Protein AF-A0A925GQA2-F1 (afdb_monomer_lite)

Radius of gyration: 13.22 Å; chains: 1; bounding box: 32×20×36 Å

Foldseek 3Di:
DVVVCVVVVFWDKDAQVAWAQEPVRDIDRARMATAGHVVVVPFPPVQVVDRHHDQGPDGDHDDDPPDDPVVVVVVVVRSD

Structure (mmCIF, N/CA/C/O backbone):
data_AF-A0A925GQA2-F1
#
_entry.id   AF-A0A925GQA2-F1
#
loop_
_atom_site.group_PDB
_atom_site.id
_atom_site.type_symbol
_atom_site.label_atom_id
_atom_site.label_alt_id
_atom_site.label_comp_id
_atom_site.label_asym_id
_atom_site.label_entity_id
_atom_site.label_seq_id
_atom_site.pdbx_PDB_ins_code
_atom_site.Cartn_x
_atom_site.Cartn_y
_atom_site.Cartn_z
_atom_site.occupancy
_atom_site.B_iso_or_equiv
_atom_site.auth_seq_id
_atom_site.auth_comp_id
_atom_site.auth_asym_id
_atom_site.auth_atom_id
_atom_site.pdbx_PDB_model_num
ATOM 1 N N . MET A 1 1 ? -9.161 4.567 -6.453 1.00 89.75 1 MET A N 1
ATOM 2 C CA . MET A 1 1 ? -9.623 3.676 -5.359 1.00 89.75 1 MET A CA 1
ATOM 3 C C . MET A 1 1 ? -10.469 4.387 -4.301 1.00 89.75 1 MET A C 1
ATOM 5 O O . MET A 1 1 ? -11.574 3.937 -4.024 1.00 89.75 1 MET A O 1
ATOM 9 N N . VAL A 1 2 ? -10.012 5.525 -3.760 1.00 94.56 2 VAL A N 1
ATOM 10 C CA . VAL A 1 2 ? -10.700 6.262 -2.677 1.00 94.56 2 VAL A CA 1
ATOM 11 C C . VAL A 1 2 ? -12.170 6.575 -2.987 1.00 94.56 2 VAL A C 1
ATOM 13 O O . VAL A 1 2 ? -13.038 6.286 -2.169 1.00 94.56 2 VAL A O 1
ATOM 16 N N . ASN A 1 3 ? -12.480 7.109 -4.173 1.00 96.56 3 ASN A N 1
ATOM 17 C CA . ASN A 1 3 ? -13.863 7.460 -4.539 1.00 96.56 3 ASN A CA 1
ATOM 18 C C . ASN A 1 3 ? -14.802 6.246 -4.584 1.00 96.56 3 ASN A C 1
ATOM 20 O O . ASN A 1 3 ? -15.966 6.357 -4.201 1.00 96.56 3 ASN A O 1
ATOM 24 N N . TRP A 1 4 ? -14.296 5.088 -5.015 1.00 97.19 4 TRP A N 1
ATOM 25 C CA . TRP A 1 4 ? -15.041 3.831 -4.972 1.00 97.19 4 TRP A CA 1
ATOM 26 C C . TRP A 1 4 ? -15.260 3.385 -3.523 1.00 97.19 4 TRP A C 1
ATOM 28 O O . TRP A 1 4 ? -16.399 3.170 -3.112 1.00 97.19 4 TRP A O 1
ATOM 38 N N . ASN A 1 5 ? -14.197 3.349 -2.714 1.00 97.50 5 ASN A N 1
ATOM 39 C CA . ASN A 1 5 ? -14.278 2.864 -1.338 1.00 97.50 5 ASN A CA 1
ATOM 40 C C . ASN A 1 5 ? -15.108 3.786 -0.423 1.00 97.50 5 ASN A C 1
ATOM 42 O O . ASN A 1 5 ? -15.755 3.301 0.496 1.00 97.50 5 ASN A O 1
ATOM 46 N N . ARG A 1 6 ? -15.189 5.098 -0.701 1.00 96.38 6 ARG A N 1
ATOM 47 C CA . ARG A 1 6 ? -16.113 6.014 0.004 1.00 96.38 6 ARG A CA 1
ATOM 48 C C . A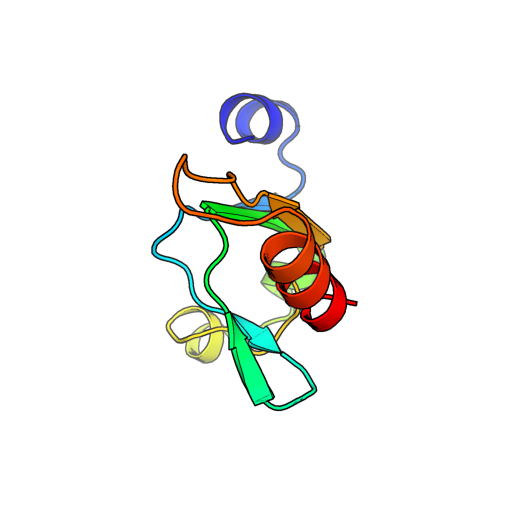RG A 1 6 ? -17.582 5.615 -0.169 1.00 96.38 6 ARG A C 1
ATOM 50 O O . ARG A 1 6 ? -18.367 5.792 0.760 1.00 96.38 6 ARG A O 1
ATOM 57 N N . LYS A 1 7 ? -17.950 5.090 -1.345 1.00 97.62 7 LYS A N 1
ATOM 58 C CA . LYS A 1 7 ? -19.308 4.604 -1.638 1.00 97.62 7 LYS A CA 1
ATOM 59 C C . LYS A 1 7 ? -19.521 3.189 -1.102 1.00 97.62 7 LYS A C 1
ATOM 61 O O . LYS A 1 7 ? -20.521 2.942 -0.440 1.00 97.62 7 LYS A O 1
ATOM 66 N N . ALA A 1 8 ? -18.573 2.290 -1.368 1.00 97.38 8 ALA A N 1
ATOM 67 C CA . ALA A 1 8 ? -18.680 0.873 -1.029 1.00 97.38 8 ALA A CA 1
ATOM 68 C C . ALA A 1 8 ? -18.495 0.590 0.475 1.00 97.38 8 ALA A C 1
ATOM 70 O O . ALA A 1 8 ? -19.116 -0.322 1.007 1.00 97.38 8 ALA A O 1
ATOM 71 N N . LYS A 1 9 ? -17.666 1.386 1.165 1.00 97.00 9 LYS A N 1
ATOM 72 C CA . LYS A 1 9 ? -17.345 1.271 2.601 1.00 97.00 9 LYS A CA 1
ATOM 73 C C . LYS A 1 9 ? -16.842 -0.121 3.016 1.00 97.00 9 LYS A C 1
ATOM 75 O O . LYS A 1 9 ? -17.116 -0.573 4.125 1.00 97.00 9 LYS A O 1
ATOM 80 N N . LEU A 1 10 ? -16.096 -0.785 2.134 1.00 97.56 10 LEU A N 1
ATOM 81 C CA . LEU A 1 10 ? -15.648 -2.169 2.330 1.00 97.56 10 LEU A CA 1
ATOM 82 C C . LEU A 1 10 ? -14.283 -2.279 3.023 1.00 97.56 10 LEU A C 1
ATOM 84 O O . LEU A 1 10 ? -13.931 -3.343 3.528 1.00 97.56 10 LEU A O 1
ATOM 88 N N . GLY A 1 11 ? -13.501 -1.201 3.059 1.00 97.31 11 GLY A N 1
ATOM 89 C CA . GLY A 1 11 ? -12.150 -1.251 3.607 1.00 97.31 11 GLY A CA 1
ATOM 90 C C . GLY A 1 11 ? -11.510 0.109 3.808 1.00 97.31 11 GLY A C 1
ATOM 91 O O . GLY A 1 11 ? -12.196 1.128 3.912 1.00 97.31 11 GLY A O 1
ATOM 92 N N . LEU A 1 12 ? -10.184 0.119 3.859 1.00 97.19 12 LEU A N 1
ATOM 93 C CA . LEU A 1 12 ? -9.361 1.316 3.977 1.00 97.19 12 LEU A CA 1
ATOM 94 C C . LEU A 1 12 ? -8.464 1.437 2.750 1.00 97.19 12 LEU A C 1
ATOM 96 O O . LEU A 1 12 ? -7.948 0.437 2.263 1.00 97.19 12 LEU A O 1
ATOM 100 N N . CYS A 1 13 ? -8.297 2.662 2.253 1.00 97.69 13 CYS A N 1
ATOM 101 C CA . CYS A 1 13 ? -7.342 2.976 1.193 1.00 97.69 13 CYS A CA 1
ATOM 102 C C . CYS A 1 13 ? -6.105 3.631 1.803 1.00 97.69 13 CYS A C 1
ATOM 104 O O . CYS A 1 13 ? -6.238 4.450 2.712 1.00 97.69 13 CYS A O 1
ATOM 106 N N . PHE A 1 14 ? -4.949 3.321 1.236 1.00 96.88 14 PHE A N 1
ATOM 107 C CA . PHE A 1 14 ? -3.648 3.848 1.617 1.00 96.88 14 PHE A CA 1
ATOM 10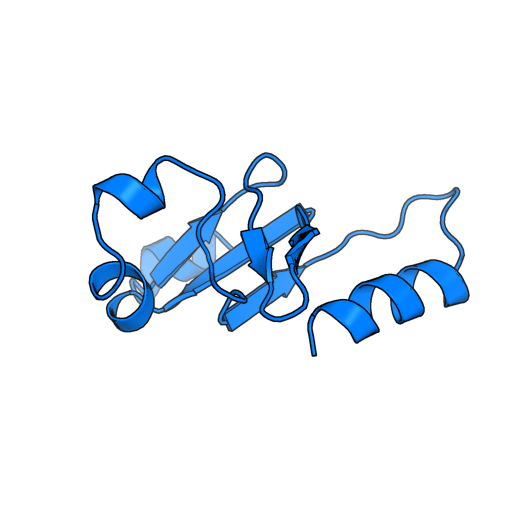8 C C . PHE A 1 14 ? -2.974 4.452 0.382 1.00 96.88 14 PHE A C 1
ATOM 110 O O . PHE A 1 14 ? -3.183 3.961 -0.732 1.00 96.88 14 PHE A O 1
ATOM 117 N N . ASP A 1 15 ? -2.235 5.539 0.582 1.00 96.12 15 ASP A N 1
ATOM 118 C CA . ASP A 1 15 ? -1.455 6.206 -0.462 1.00 96.12 15 ASP A CA 1
ATOM 119 C C . ASP A 1 15 ? -0.009 5.687 -0.503 1.00 96.12 15 ASP A C 1
ATOM 121 O O . ASP A 1 15 ? 0.357 4.782 0.249 1.00 96.12 15 ASP A O 1
ATOM 125 N N . SER A 1 16 ? 0.808 6.282 -1.373 1.00 95.06 16 SER A N 1
ATOM 126 C CA . SER A 1 16 ? 2.191 5.874 -1.625 1.00 95.06 16 SER A CA 1
ATOM 127 C C . SER A 1 16 ? 3.145 6.026 -0.440 1.00 95.06 16 SER A C 1
ATOM 129 O O . SER A 1 16 ? 4.264 5.516 -0.493 1.00 95.06 16 SER A O 1
ATOM 131 N N . SER A 1 17 ? 2.725 6.690 0.644 1.00 94.12 17 SER A N 1
ATOM 132 C CA . SER A 1 17 ? 3.520 6.801 1.872 1.00 94.12 17 SER A CA 1
ATOM 133 C C . SER A 1 17 ? 3.350 5.606 2.818 1.00 94.12 17 SER A C 1
ATOM 135 O O . SER A 1 17 ? 4.095 5.474 3.794 1.00 94.12 17 SER A O 1
ATOM 137 N N . ALA A 1 18 ? 2.374 4.733 2.556 1.00 94.81 18 ALA A N 1
ATOM 138 C CA . ALA A 1 18 ? 2.083 3.589 3.405 1.00 94.81 18 ALA A CA 1
ATOM 139 C C . ALA A 1 18 ? 2.988 2.390 3.092 1.00 94.81 18 ALA A C 1
ATOM 141 O O . ALA A 1 18 ? 2.849 1.734 2.061 1.00 94.81 18 ALA A O 1
ATOM 142 N N . GLY A 1 19 ? 3.861 2.055 4.044 1.00 94.88 19 GLY A N 1
ATOM 143 C CA . GLY A 1 19 ? 4.687 0.851 3.997 1.00 94.88 19 GLY A CA 1
ATOM 144 C C . GLY A 1 19 ? 4.042 -0.360 4.677 1.00 94.88 19 GLY A C 1
ATOM 145 O O . GLY A 1 19 ? 3.366 -0.238 5.703 1.00 94.88 19 GLY A O 1
ATOM 146 N N . PHE A 1 20 ? 4.325 -1.545 4.142 1.00 95.12 20 PHE A N 1
ATOM 147 C CA . PHE A 1 20 ? 3.863 -2.837 4.641 1.00 95.12 20 PHE A CA 1
ATOM 148 C C . PHE A 1 20 ? 5.033 -3.802 4.783 1.00 95.12 20 PHE A C 1
ATOM 150 O O . PHE A 1 20 ? 5.892 -3.874 3.904 1.00 95.12 20 PHE A O 1
ATOM 157 N N . THR A 1 21 ? 5.051 -4.552 5.881 1.00 94.25 21 THR A N 1
ATOM 158 C CA . THR A 1 21 ? 6.037 -5.613 6.099 1.00 94.25 21 THR A CA 1
ATOM 159 C C . THR A 1 21 ? 5.424 -6.944 5.684 1.00 94.25 21 THR A C 1
ATOM 161 O O . THR A 1 21 ? 4.470 -7.419 6.303 1.00 94.25 21 THR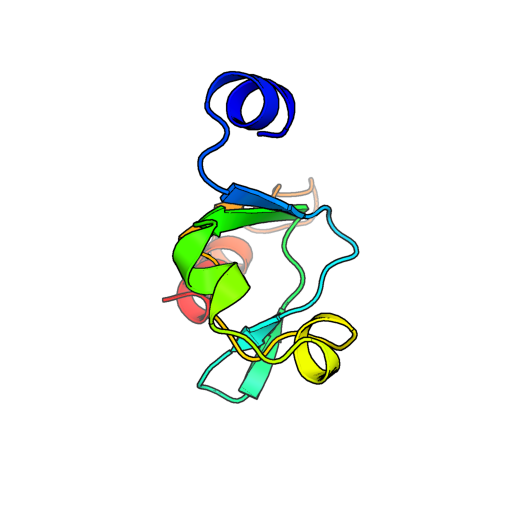 A O 1
ATOM 164 N N . LEU A 1 22 ? 5.972 -7.548 4.635 1.00 93.00 22 LEU A N 1
ATOM 165 C CA . LEU A 1 22 ? 5.506 -8.814 4.082 1.00 93.00 22 LEU A CA 1
ATOM 166 C C . LEU A 1 22 ? 6.011 -10.011 4.898 1.00 93.00 22 LEU A C 1
ATOM 168 O O . LEU A 1 22 ? 6.909 -9.892 5.735 1.00 93.00 22 LEU A O 1
ATOM 172 N N . LEU A 1 23 ? 5.455 -11.197 4.635 1.00 89.56 23 LEU A N 1
ATOM 173 C CA . LEU A 1 23 ? 5.827 -12.433 5.339 1.00 89.56 23 LEU A CA 1
ATOM 174 C C . LEU A 1 23 ? 7.310 -12.796 5.158 1.00 89.56 23 LEU A C 1
ATOM 176 O O . LEU A 1 23 ? 7.939 -13.321 6.075 1.00 89.56 23 LEU A O 1
ATOM 180 N N . ASN A 1 24 ? 7.891 -12.456 4.005 1.00 90.00 24 ASN A N 1
ATOM 181 C CA . ASN A 1 24 ? 9.320 -12.613 3.719 1.00 90.00 24 ASN A CA 1
ATOM 182 C C . ASN A 1 24 ? 10.200 -11.514 4.358 1.00 90.00 24 ASN A C 1
ATOM 184 O O . ASN A 1 24 ? 11.399 -11.465 4.093 1.00 90.00 24 ASN A O 1
ATOM 188 N N . ARG A 1 25 ? 9.621 -10.649 5.204 1.00 90.75 25 ARG A N 1
ATOM 189 C CA . ARG A 1 25 ? 10.248 -9.489 5.862 1.00 90.75 25 ARG A CA 1
ATOM 190 C C . ARG A 1 25 ? 10.631 -8.339 4.930 1.00 90.75 25 ARG A C 1
ATOM 192 O O . ARG A 1 25 ? 11.210 -7.363 5.407 1.00 90.75 25 ARG A O 1
ATOM 199 N N . ALA A 1 26 ? 10.304 -8.413 3.640 1.00 92.06 26 ALA A N 1
ATOM 200 C CA . ALA A 1 26 ? 10.443 -7.269 2.752 1.00 92.06 26 ALA A CA 1
ATOM 201 C C . ALA A 1 26 ? 9.507 -6.145 3.211 1.00 92.06 26 ALA A C 1
ATOM 203 O O . ALA A 1 26 ? 8.365 -6.393 3.604 1.00 92.06 26 ALA A O 1
ATOM 204 N N . VAL A 1 27 ? 9.995 -4.908 3.148 1.00 94.31 27 VAL A N 1
ATOM 205 C CA . VAL A 1 27 ? 9.175 -3.714 3.359 1.00 94.31 27 VAL A CA 1
ATOM 206 C C . VAL A 1 27 ? 8.880 -3.106 1.998 1.00 94.31 27 VAL A C 1
ATOM 208 O O . VAL A 1 27 ? 9.801 -2.771 1.248 1.00 94.31 27 VAL A O 1
ATOM 211 N N . ARG A 1 28 ? 7.597 -2.984 1.668 1.00 95.00 28 ARG A N 1
ATOM 212 C CA . ARG A 1 28 ? 7.131 -2.474 0.377 1.00 95.00 28 ARG A CA 1
ATOM 213 C C . ARG A 1 28 ? 6.111 -1.358 0.571 1.00 95.00 28 ARG A C 1
ATOM 215 O O . ARG A 1 28 ? 5.334 -1.390 1.520 1.00 95.00 28 ARG A O 1
ATOM 222 N N . SER A 1 29 ? 6.146 -0.368 -0.315 1.00 96.06 29 SER A N 1
ATOM 223 C CA . SER A 1 29 ? 5.286 0.820 -0.286 1.00 96.06 29 SER A CA 1
ATOM 224 C C . SER A 1 29 ? 4.711 1.012 -1.690 1.00 96.06 29 SER A C 1
ATOM 226 O O . SER A 1 29 ? 5.437 1.518 -2.544 1.00 96.06 29 SER A O 1
ATOM 228 N N . PRO A 1 30 ? 3.485 0.532 -1.960 1.00 96.19 30 PRO A N 1
ATOM 229 C CA . PRO A 1 30 ? 2.889 0.605 -3.286 1.00 96.19 30 PRO A CA 1
ATOM 230 C C . PRO A 1 30 ? 2.292 1.989 -3.532 1.00 96.19 30 PRO A C 1
ATOM 232 O O . PRO A 1 30 ? 1.910 2.664 -2.578 1.00 96.19 30 PRO A O 1
ATOM 235 N N . ASP A 1 31 ? 2.105 2.389 -4.791 1.00 96.44 31 ASP A N 1
ATOM 236 C CA . ASP A 1 31 ? 1.486 3.688 -5.116 1.00 96.44 31 ASP A CA 1
ATOM 237 C C . ASP A 1 31 ? 0.071 3.866 -4.546 1.00 96.44 31 ASP A C 1
ATOM 239 O O . ASP A 1 31 ? -0.349 4.976 -4.199 1.00 96.44 31 ASP A O 1
ATOM 243 N N . ALA A 1 32 ? -0.683 2.772 -4.436 1.00 97.38 32 ALA A N 1
ATOM 244 C CA . ALA A 1 32 ? -1.893 2.725 -3.631 1.00 97.38 32 ALA A CA 1
ATOM 245 C C . ALA A 1 32 ? -2.158 1.309 -3.123 1.00 97.38 32 ALA A C 1
ATOM 247 O O . ALA A 1 32 ? -1.941 0.330 -3.834 1.00 97.38 32 ALA A O 1
ATOM 248 N N . ALA A 1 33 ? -2.736 1.198 -1.930 1.00 97.44 33 ALA A N 1
ATOM 249 C CA . ALA A 1 33 ? -3.188 -0.079 -1.387 1.00 97.44 33 ALA A CA 1
ATOM 250 C C . ALA A 1 33 ? -4.612 0.002 -0.842 1.00 97.44 33 ALA A C 1
ATOM 252 O O . ALA A 1 33 ? -5.119 1.072 -0.487 1.00 97.44 33 ALA A O 1
ATOM 253 N N . TRP A 1 34 ? -5.261 -1.152 -0.745 1.00 98.12 34 TRP A N 1
ATOM 254 C CA . TRP A 1 34 ? -6.517 -1.313 -0.035 1.00 98.12 34 TRP A CA 1
ATOM 255 C C . TRP A 1 34 ? -6.542 -2.598 0.770 1.00 98.12 34 TRP A C 1
ATOM 257 O O . TRP A 1 34 ? -6.039 -3.637 0.346 1.00 98.12 34 TRP A O 1
ATOM 267 N N . ILE A 1 35 ? -7.127 -2.483 1.958 1.00 97.50 35 ILE A N 1
ATOM 268 C CA . ILE A 1 35 ? -7.275 -3.576 2.912 1.00 97.50 35 ILE A CA 1
ATOM 269 C C . ILE A 1 35 ? -8.742 -3.646 3.309 1.00 97.50 35 ILE A C 1
ATOM 271 O O . ILE A 1 35 ? -9.342 -2.624 3.664 1.00 97.50 35 ILE A O 1
ATOM 275 N N . ALA A 1 36 ? -9.312 -4.845 3.274 1.00 97.88 36 ALA A N 1
ATOM 276 C CA . ALA A 1 36 ? -10.658 -5.104 3.752 1.00 97.88 36 ALA A CA 1
ATOM 277 C C . ALA A 1 36 ? -10.793 -4.694 5.225 1.00 97.88 36 ALA A C 1
ATOM 279 O O . ALA A 1 36 ? -9.905 -4.931 6.046 1.00 97.88 36 ALA A O 1
ATOM 280 N N . LYS A 1 37 ? -11.934 -4.094 5.583 1.00 96.94 37 LYS A N 1
ATOM 281 C CA . LYS A 1 37 ? -12.144 -3.532 6.925 1.00 96.94 37 LYS A CA 1
ATOM 282 C C . LYS A 1 37 ? -11.934 -4.577 8.026 1.00 96.94 37 LYS A C 1
ATOM 284 O O . LYS A 1 37 ? -11.245 -4.285 8.995 1.00 96.94 37 LYS A O 1
ATOM 289 N N . ALA A 1 38 ? -12.461 -5.788 7.831 1.00 96.50 38 ALA A N 1
ATOM 290 C CA . ALA A 1 38 ? -12.319 -6.892 8.780 1.00 96.50 38 ALA A CA 1
ATOM 291 C C . ALA A 1 38 ? -10.841 -7.239 9.041 1.00 96.50 38 ALA A C 1
ATOM 293 O O . ALA A 1 38 ? -10.407 -7.241 10.188 1.00 96.50 38 ALA A O 1
ATOM 294 N N . ARG A 1 39 ? -10.039 -7.396 7.977 1.00 95.50 39 ARG A N 1
ATOM 295 C CA . ARG A 1 39 ? -8.597 -7.670 8.090 1.00 95.50 39 ARG A CA 1
ATOM 296 C C . ARG A 1 39 ? -7.841 -6.538 8.778 1.00 95.50 39 ARG A C 1
ATOM 298 O O . ARG A 1 39 ? -6.935 -6.787 9.565 1.00 95.50 39 ARG A O 1
ATOM 305 N N . TRP A 1 40 ? -8.204 -5.286 8.501 1.00 95.06 40 TRP A N 1
ATOM 306 C CA . TRP A 1 40 ? -7.580 -4.145 9.169 1.00 95.06 40 TRP A CA 1
ATOM 307 C C . TRP A 1 40 ? -7.908 -4.092 10.667 1.00 95.06 40 TRP A C 1
ATOM 309 O O . TRP A 1 40 ? -7.063 -3.731 11.487 1.00 95.06 40 TRP A O 1
ATOM 319 N N . GLU A 1 41 ? -9.139 -4.450 11.034 1.00 94.19 41 GLU A N 1
ATOM 320 C CA . GLU A 1 41 ? -9.616 -4.427 12.415 1.00 94.19 41 GLU A CA 1
ATOM 321 C C . GLU A 1 41 ? -9.001 -5.526 13.295 1.00 94.19 41 GLU A C 1
ATOM 323 O O . GLU A 1 41 ? -8.882 -5.322 14.503 1.00 94.19 41 GLU A O 1
ATOM 328 N N . GLU A 1 42 ? -8.520 -6.619 12.703 1.00 93.56 42 GLU A N 1
ATOM 329 C CA . GLU A 1 42 ? -7.787 -7.690 13.396 1.00 93.56 42 GLU A CA 1
ATOM 330 C C . GLU A 1 42 ? -6.370 -7.276 13.830 1.00 93.56 42 GLU A C 1
ATOM 332 O O . GLU A 1 42 ? -5.812 -7.837 14.773 1.00 93.56 42 GLU A O 1
ATOM 337 N N . ILE A 1 43 ? -5.778 -6.264 13.188 1.00 90.38 43 ILE A N 1
ATOM 338 C CA . ILE A 1 43 ? -4.415 -5.816 13.500 1.00 90.38 43 ILE A CA 1
ATOM 339 C C . ILE A 1 43 ? -4.435 -5.008 14.800 1.00 90.38 43 ILE A C 1
ATOM 341 O O . ILE A 1 43 ? -5.232 -4.070 14.904 1.00 90.38 43 ILE A O 1
ATOM 345 N N . PRO A 1 44 ? -3.533 -5.246 15.764 1.00 91.81 44 PRO A N 1
ATOM 346 C CA . PRO A 1 44 ? -3.411 -4.398 16.943 1.00 91.81 44 PRO A CA 1
ATOM 347 C C . PRO A 1 44 ? -3.203 -2.924 16.570 1.00 91.81 44 PRO A C 1
ATOM 349 O O . PRO A 1 44 ? -2.399 -2.589 15.700 1.00 91.81 44 PRO A O 1
ATOM 352 N N . ALA A 1 45 ? -3.889 -2.005 17.254 1.00 89.88 45 ALA A N 1
ATOM 353 C CA . ALA A 1 45 ? -3.790 -0.572 16.957 1.00 89.88 45 ALA A CA 1
ATOM 354 C C . ALA A 1 45 ? -2.350 -0.023 17.057 1.00 89.88 45 ALA A C 1
ATOM 356 O O . ALA A 1 45 ? -2.011 0.956 16.393 1.00 89.88 45 ALA A O 1
ATOM 357 N N . THR A 1 46 ? -1.497 -0.658 17.865 1.00 90.12 46 THR A N 1
ATOM 358 C CA . THR A 1 46 ? -0.062 -0.360 17.981 1.00 90.12 46 THR A CA 1
ATOM 359 C C . THR A 1 46 ? 0.724 -0.693 16.716 1.00 90.12 46 THR A C 1
ATOM 361 O O . THR A 1 46 ? 1.671 0.020 16.390 1.00 90.12 46 THR A O 1
ATOM 364 N N . ASP A 1 47 ? 0.317 -1.733 15.989 1.00 87.38 47 ASP A N 1
ATOM 365 C CA . ASP A 1 47 ? 0.983 -2.185 14.766 1.00 87.38 47 ASP A CA 1
ATOM 366 C C . ASP A 1 47 ? 0.487 -1.423 13.537 1.00 87.38 47 ASP A C 1
ATOM 368 O O . ASP A 1 47 ? 1.260 -1.184 12.614 1.00 87.38 47 ASP A O 1
ATOM 372 N N . ARG A 1 48 ? -0.755 -0.918 13.571 1.00 88.12 48 ARG A N 1
ATOM 373 C CA . ARG A 1 48 ? -1.313 -0.018 12.541 1.00 88.12 48 ARG A CA 1
ATOM 374 C C . ARG A 1 48 ? -0.574 1.321 12.420 1.00 88.12 48 ARG A C 1
ATOM 376 O O . ARG A 1 48 ? -0.720 1.999 11.411 1.00 88.12 48 ARG A O 1
ATOM 383 N N . LYS A 1 49 ? 0.166 1.733 13.459 1.00 84.62 49 LYS A N 1
ATOM 384 C CA . LYS A 1 49 ? 0.970 2.975 13.482 1.00 84.62 49 LYS A CA 1
ATO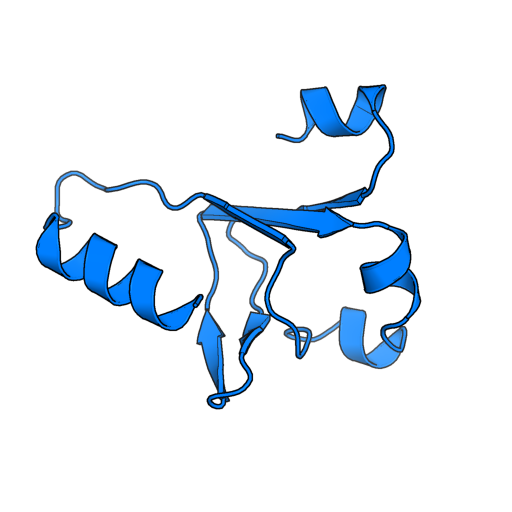M 385 C C . LYS A 1 49 ? 2.399 2.787 12.956 1.00 84.62 49 LYS A C 1
ATOM 387 O O . LYS A 1 49 ? 3.163 3.747 12.930 1.00 84.62 49 LYS A O 1
ATOM 392 N N . LYS A 1 50 ? 2.771 1.559 12.601 1.00 88.69 50 LYS A N 1
ATOM 393 C CA . LYS A 1 50 ? 4.062 1.188 12.008 1.00 88.69 50 LYS A CA 1
ATOM 394 C C . LYS A 1 50 ? 3.815 0.684 10.583 1.00 88.69 50 LYS A C 1
ATOM 396 O O . LYS A 1 50 ? 2.679 0.700 10.113 1.00 88.69 50 LYS A O 1
ATOM 401 N N . PHE A 1 51 ? 4.854 0.183 9.917 1.00 91.12 51 PHE A N 1
ATOM 402 C CA . PHE A 1 51 ? 4.657 -0.646 8.728 1.00 91.12 51 PHE A CA 1
ATOM 403 C C . PHE A 1 51 ? 3.965 -1.941 9.136 1.00 91.12 51 PHE A C 1
ATOM 405 O O . PHE A 1 51 ? 4.576 -2.826 9.742 1.00 91.12 51 PHE A O 1
ATOM 412 N N . ALA A 1 52 ? 2.661 -1.995 8.874 1.00 91.38 52 ALA A N 1
ATOM 413 C CA . ALA A 1 52 ? 1.813 -3.079 9.331 1.00 91.38 52 ALA A CA 1
ATOM 414 C C . ALA A 1 52 ? 2.306 -4.405 8.731 1.00 91.38 52 ALA A C 1
ATOM 416 O O . ALA A 1 52 ? 2.621 -4.482 7.542 1.00 91.38 52 ALA A O 1
ATOM 417 N N . HIS A 1 53 ? 2.393 -5.440 9.567 1.00 92.44 53 HIS A N 1
ATOM 418 C CA . HIS A 1 53 ? 2.854 -6.770 9.167 1.00 92.44 53 HIS A CA 1
ATOM 419 C C . HIS A 1 53 ? 1.739 -7.533 8.446 1.00 92.44 53 HIS A C 1
ATOM 421 O O . HIS A 1 53 ? 1.086 -8.397 9.027 1.00 92.44 53 HIS A O 1
ATOM 427 N N . LEU A 1 54 ? 1.469 -7.161 7.198 1.00 92.31 54 LEU A N 1
ATOM 428 C CA . LEU A 1 54 ? 0.442 -7.767 6.358 1.00 92.31 54 LEU A CA 1
ATOM 429 C C . LEU A 1 54 ? 0.722 -7.502 4.877 1.00 92.31 54 LEU A C 1
ATOM 431 O O . LEU A 1 54 ? 1.309 -6.484 4.527 1.00 92.31 54 LEU A O 1
ATOM 435 N N . CYS A 1 55 ? 0.203 -8.368 4.007 1.00 94.56 55 CYS A N 1
ATOM 436 C CA . CYS A 1 55 ? 0.041 -8.062 2.584 1.00 94.56 55 CYS A CA 1
ATOM 437 C C . CYS A 1 55 ? -1.367 -7.477 2.336 1.00 94.56 55 CYS A C 1
ATOM 439 O O . CYS A 1 55 ? -2.347 -8.100 2.785 1.00 94.56 55 CYS A O 1
ATOM 441 N N . PRO A 1 56 ? -1.498 -6.288 1.708 1.00 96.25 56 PRO A N 1
ATOM 442 C CA . PRO A 1 56 ? -2.802 -5.708 1.395 1.00 96.25 56 PRO A CA 1
ATOM 443 C C . PRO A 1 56 ? -3.639 -6.605 0.476 1.00 96.25 56 PRO A C 1
ATOM 445 O O . PRO A 1 56 ? -3.102 -7.405 -0.280 1.00 96.25 56 PRO A O 1
ATOM 448 N N . ASP A 1 57 ? -4.965 -6.471 0.523 1.00 96.62 57 ASP A N 1
ATOM 449 C CA . ASP A 1 57 ? -5.873 -7.244 -0.343 1.00 96.62 57 ASP A CA 1
ATOM 450 C C . ASP A 1 57 ? -5.777 -6.824 -1.814 1.00 96.62 57 ASP A C 1
ATOM 452 O O . ASP A 1 57 ? -6.060 -7.606 -2.719 1.00 96.62 57 ASP A O 1
ATOM 456 N N . PHE A 1 58 ? -5.410 -5.567 -2.053 1.00 96.62 58 PHE A N 1
ATOM 457 C CA . PHE 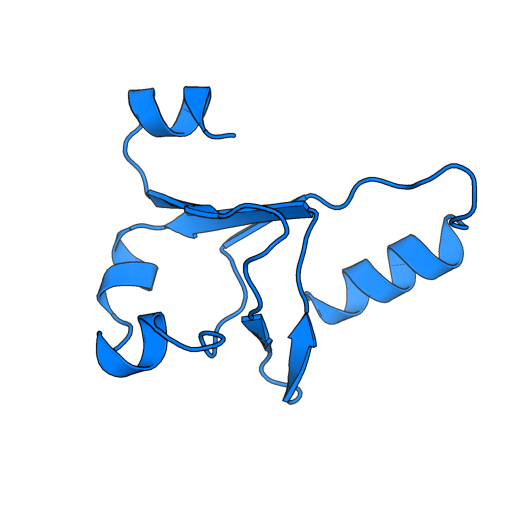A 1 58 ? -5.222 -5.024 -3.386 1.00 96.62 58 PHE A CA 1
ATOM 458 C C . PHE A 1 58 ? -4.153 -3.938 -3.358 1.00 96.62 58 PHE A C 1
ATOM 460 O O . PHE A 1 58 ? -4.171 -3.073 -2.480 1.00 96.62 58 PHE A O 1
ATOM 467 N N . ILE A 1 59 ? -3.258 -3.959 -4.340 1.00 96.75 59 ILE A N 1
ATOM 468 C CA . ILE A 1 59 ? -2.223 -2.943 -4.528 1.00 96.75 59 ILE A CA 1
ATOM 469 C C . ILE A 1 59 ? -2.216 -2.460 -5.976 1.00 96.75 59 ILE A C 1
ATOM 471 O O . ILE A 1 59 ? -2.608 -3.180 -6.896 1.00 96.75 59 ILE A O 1
ATOM 475 N N . VAL A 1 60 ? -1.796 -1.216 -6.163 1.00 95.69 60 VAL A N 1
ATOM 476 C CA . VAL A 1 60 ? -1.549 -0.589 -7.459 1.00 95.69 60 VAL A CA 1
ATOM 477 C C . VAL A 1 60 ? -0.127 -0.064 -7.436 1.00 95.69 60 VAL A C 1
ATOM 479 O O . VAL A 1 60 ? 0.246 0.627 -6.494 1.00 95.69 60 VAL A O 1
ATOM 482 N N . GLU A 1 61 ? 0.609 -0.369 -8.497 1.00 95.12 61 GLU A N 1
ATOM 483 C CA . GLU A 1 61 ? 1.926 0.186 -8.792 1.00 95.12 61 GLU A CA 1
ATOM 484 C C . GLU A 1 61 ? 1.849 0.851 -10.168 1.00 95.12 61 GLU A C 1
ATOM 486 O O . GLU A 1 61 ? 1.331 0.270 -11.129 1.00 95.12 61 GLU A O 1
ATOM 491 N N . LEU A 1 62 ? 2.329 2.081 -10.260 1.00 93.88 62 LEU A N 1
ATOM 492 C CA . LEU A 1 62 ? 2.444 2.852 -11.483 1.00 93.88 62 LEU A CA 1
ATOM 493 C C . LEU A 1 62 ? 3.854 2.661 -12.033 1.00 93.88 62 LEU A C 1
ATOM 495 O O . LEU A 1 62 ? 4.851 2.875 -11.352 1.00 93.88 62 LEU A O 1
ATOM 499 N N . MET A 1 63 ? 3.943 2.271 -13.301 1.00 94.31 63 MET A N 1
ATOM 500 C CA . MET A 1 63 ? 5.224 2.251 -13.999 1.00 94.31 63 MET A CA 1
ATOM 501 C C . MET A 1 63 ? 5.603 3.676 -14.393 1.00 94.31 63 MET A C 1
ATOM 503 O O . MET A 1 63 ? 4.834 4.350 -15.084 1.00 94.31 63 MET A O 1
ATOM 507 N N . SER A 1 64 ? 6.783 4.126 -13.974 1.00 92.19 64 SER A N 1
ATOM 508 C CA . SER A 1 64 ? 7.379 5.366 -14.467 1.00 92.19 64 SER A CA 1
ATOM 509 C C . SER A 1 64 ? 8.035 5.155 -15.833 1.00 92.19 64 SER A C 1
ATOM 511 O O . SER A 1 64 ? 8.283 4.027 -16.257 1.00 92.19 64 SER A O 1
ATOM 513 N N . GLU A 1 65 ? 8.370 6.249 -16.517 1.00 94.88 65 GLU A N 1
ATOM 514 C CA . GLU A 1 65 ? 9.086 6.207 -17.803 1.00 94.88 65 GLU A CA 1
ATOM 515 C C . GLU A 1 65 ? 10.447 5.495 -17.716 1.00 94.88 65 GLU A C 1
ATOM 517 O O . GLU A 1 65 ? 10.940 4.989 -18.722 1.00 94.88 65 GLU A O 1
ATOM 522 N N . ASN A 1 66 ? 11.035 5.436 -16.518 1.00 94.12 66 ASN A N 1
ATOM 523 C CA . ASN A 1 66 ? 12.331 4.810 -16.272 1.00 94.12 66 ASN A CA 1
ATOM 524 C C . ASN A 1 66 ? 12.223 3.353 -15.794 1.00 94.12 66 ASN A C 1
ATOM 526 O O . ASN A 1 66 ? 13.253 2.696 -15.664 1.00 94.12 66 ASN A O 1
ATOM 530 N N . ASP A 1 67 ? 11.020 2.843 -15.508 1.00 93.81 67 ASP A N 1
ATOM 531 C CA . ASP A 1 67 ? 10.838 1.453 -15.083 1.00 93.81 67 ASP A CA 1
ATOM 532 C C . ASP A 1 67 ? 10.805 0.508 -16.290 1.00 93.81 67 ASP A C 1
ATOM 534 O O . ASP A 1 67 ? 10.154 0.769 -17.306 1.00 93.81 67 ASP A O 1
ATOM 538 N N . THR A 1 68 ? 11.427 -0.664 -16.155 1.00 95.19 68 THR A N 1
ATOM 539 C CA . THR A 1 68 ? 11.220 -1.754 -17.111 1.00 95.19 68 THR A CA 1
ATOM 540 C C . THR A 1 68 ? 10.062 -2.655 -16.684 1.00 95.19 68 THR A C 1
ATOM 542 O O . THR A 1 68 ? 9.834 -2.913 -15.502 1.00 95.19 68 THR A O 1
ATOM 545 N N . LEU A 1 69 ? 9.356 -3.245 -17.657 1.00 94.19 69 LEU A N 1
ATOM 546 C CA . LEU A 1 69 ? 8.303 -4.231 -17.372 1.00 94.19 69 LEU A CA 1
ATOM 547 C C . LEU A 1 69 ? 8.826 -5.430 -16.567 1.00 94.19 69 LEU A C 1
ATOM 549 O O . LEU A 1 69 ? 8.081 -6.027 -15.790 1.00 94.19 69 LEU A O 1
ATOM 553 N N . HIS A 1 70 ? 10.092 -5.799 -16.772 1.00 94.75 70 HIS A N 1
ATOM 554 C CA . HIS A 1 70 ? 10.726 -6.881 -16.031 1.00 94.75 70 HIS A CA 1
ATOM 555 C C . HIS A 1 70 ? 10.833 -6.536 -14.543 1.00 94.75 70 HIS A C 1
ATOM 557 O O . HIS A 1 70 ? 10.319 -7.286 -13.717 1.00 94.75 70 HIS A O 1
ATOM 563 N N . GLU A 1 71 ? 11.401 -5.375 -14.210 1.00 92.06 71 GLU A N 1
ATOM 564 C CA . GLU A 1 71 ? 11.530 -4.915 -12.824 1.00 92.06 71 GLU A CA 1
ATOM 565 C C . GLU A 1 71 ? 10.165 -4.746 -12.156 1.00 92.06 71 GLU A C 1
ATOM 567 O O . GLU A 1 71 ? 9.974 -5.207 -11.030 1.00 92.06 71 GLU A O 1
ATOM 572 N N . SER A 1 72 ? 9.182 -4.160 -12.849 1.00 92.19 72 SER A N 1
ATOM 573 C CA . SER A 1 72 ? 7.822 -4.023 -12.315 1.00 92.19 72 SER A CA 1
ATOM 574 C C . SER A 1 72 ? 7.180 -5.381 -12.030 1.00 92.19 72 SER A C 1
ATOM 576 O O . SER A 1 72 ? 6.559 -5.561 -10.986 1.00 92.19 72 SER A O 1
ATOM 578 N N . ARG A 1 73 ? 7.359 -6.378 -12.906 1.00 92.88 73 ARG A N 1
ATOM 579 C CA . ARG A 1 73 ? 6.858 -7.741 -12.661 1.00 92.88 73 ARG A CA 1
ATOM 580 C C . ARG A 1 73 ? 7.568 -8.422 -11.498 1.00 92.88 73 ARG A C 1
ATOM 582 O O . ARG A 1 73 ? 6.901 -9.099 -10.724 1.00 92.88 73 ARG A O 1
ATOM 589 N N . SER A 1 74 ? 8.876 -8.232 -11.347 1.00 91.81 74 SER A N 1
ATOM 590 C CA . SER A 1 74 ? 9.616 -8.754 -10.195 1.00 91.81 74 SER A CA 1
ATOM 591 C C . SER A 1 74 ? 9.139 -8.125 -8.885 1.00 91.81 74 SER A C 1
ATOM 593 O O . SER A 1 74 ? 8.902 -8.856 -7.929 1.00 91.81 74 SER A O 1
ATOM 595 N N . LYS A 1 75 ? 8.877 -6.806 -8.855 1.00 88.19 75 LYS A N 1
ATOM 596 C CA . LYS A 1 75 ? 8.236 -6.140 -7.703 1.00 88.19 75 LYS A CA 1
ATOM 597 C C . LYS A 1 75 ? 6.873 -6.777 -7.389 1.00 88.19 75 LYS A C 1
ATOM 599 O O . LYS A 1 75 ? 6.605 -7.107 -6.240 1.00 88.19 75 LYS A O 1
ATOM 604 N N . MET A 1 76 ? 6.041 -7.017 -8.410 1.00 91.62 76 MET A N 1
ATOM 605 C CA . MET A 1 76 ? 4.735 -7.681 -8.257 1.00 91.62 76 MET A CA 1
ATOM 606 C C . MET A 1 76 ? 4.831 -9.114 -7.721 1.00 91.62 76 MET A C 1
ATOM 608 O O . MET A 1 76 ? 3.940 -9.546 -6.996 1.00 91.62 76 MET A O 1
ATOM 612 N N . GLN A 1 77 ? 5.895 -9.850 -8.053 1.00 91.44 77 GLN A N 1
ATOM 613 C CA . GLN A 1 77 ? 6.115 -11.208 -7.551 1.00 91.44 77 GLN A CA 1
ATOM 614 C C . GLN A 1 77 ? 6.386 -11.261 -6.052 1.00 91.44 77 GLN A C 1
ATOM 616 O O . GLN A 1 77 ? 6.054 -12.260 -5.431 1.00 91.44 77 GLN A O 1
ATOM 621 N N . GLU A 1 78 ? 6.940 -10.206 -5.460 1.00 88.69 78 GLU A N 1
ATOM 622 C CA . GLU A 1 78 ? 7.170 -10.176 -4.015 1.00 88.69 78 GLU A CA 1
ATOM 623 C C . GLU A 1 78 ? 5.893 -9.971 -3.198 1.00 88.69 78 GLU A C 1
ATOM 625 O O . GLU A 1 78 ? 5.878 -10.290 -2.011 1.00 88.69 78 GLU A O 1
ATOM 630 N N . TRP A 1 79 ? 4.834 -9.441 -3.817 1.00 90.19 79 TRP A N 1
ATOM 631 C CA . TRP A 1 79 ? 3.526 -9.264 -3.186 1.00 90.19 79 TRP A CA 1
ATOM 632 C C . TRP A 1 79 ? 2.699 -10.563 -3.127 1.00 90.19 79 TRP A C 1
ATOM 634 O O . TRP A 1 79 ? 1.701 -10.598 -2.401 1.00 90.19 79 TRP A O 1
ATOM 644 N N . MET A 1 80 ? 3.088 -11.596 -3.888 1.00 84.56 80 MET A N 1
ATOM 645 C CA . MET A 1 80 ? 2.416 -12.904 -3.987 1.00 84.56 80 MET A CA 1
ATOM 646 C C . MET A 1 80 ? 3.043 -13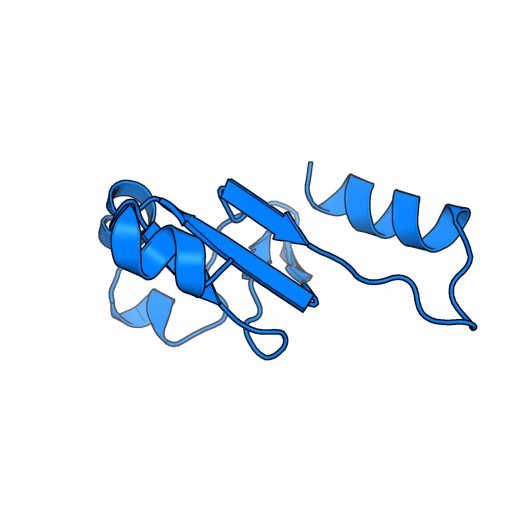.937 -3.049 1.00 84.56 80 MET A C 1
ATOM 648 O O . MET A 1 80 ? 2.261 -14.718 -2.462 1.00 84.56 80 MET A O 1
#

Secondary structure (DSSP, 8-state):
-HHHHHHH--EEEEETT--EE-TTS-EE--SEEEEEHHHHHHS-TTTTTSSBSS--SEEE-PPPTT--HHHHHHHHHHT-

pLDDT: mean 93.86, std 3.15, range [84.56, 98.12]

Sequence (80 aa):
MVNWNRKAKLGLCFDSSAGFTLLNRAVRSPDAAWIAKARWEEIPATDRKKFAHLCPDFIVELMSENDTLHESRSKMQEWM